Protein AF-A0A2V6G844-F1 (afdb_monomer)

Sequence (137 aa):
MNFAHRGILVASAVVAFRTSILGYGPLGHDIVGAIADERLANTPTAAKVNALLDGLKLEKAALIADEIKGWDKKGVDDPRSFHYSGHRNIDTQLRDFWRANQPTHDPNAPAPSHHWFHYTDVPVMTVQRYRDGYSGR

Secondary structure (DSSP, 8-state):
---HHHHHHHHHHHTT---------HHHHHHHHHHHHHHHTTSHHHHHHHHHTTT--HHHHTTHHHHHHGGGGT-TT-TTS---TT-HHHHHHHHHHHHHT-----TT-SS--GGGS------SSS---PPPPP---

Foldseek 3Di:
DPPPPVVVVVVVVVPPPPPPPPDDDLQRQLVVQVVVCVVCPPHPVNVVVCVVQVNDGRSVVSCLLVLLVQCLVPHLPPPPRDAPPVRNVVRVVSNVVCVQAPADPDPPDPGHHPVVDDPDDPDPDDPDPDDPDDPDD

pLDDT: mean 78.1, std 21.4, range [35.91, 97.88]

Solvent-accessible surface area (backbone atoms only — not comparable to full-atom values): 8701 Å² total; per-residue (Å²): 137,80,71,71,71,66,56,55,63,59,59,59,62,70,73,68,72,72,73,76,82,72,72,70,54,72,70,48,33,28,51,55,17,44,51,49,48,61,75,31,58,98,37,76,62,39,56,52,50,30,64,76,46,70,67,53,48,42,25,62,58,54,44,48,69,62,54,60,57,60,22,76,83,70,39,72,84,37,92,84,42,85,75,45,79,94,34,58,69,59,38,52,53,52,47,52,48,44,72,64,22,50,84,61,90,59,92,79,51,95,56,60,33,58,71,79,51,73,85,76,81,75,72,93,70,71,93,71,79,73,71,87,78,76,84,76,133

Structure (mmCIF, N/CA/C/O backbone):
data_AF-A0A2V6G844-F1
#
_entry.id   AF-A0A2V6G844-F1
#
loop_
_atom_site.group_PDB
_atom_site.id
_atom_site.type_symbol
_atom_site.label_atom_id
_atom_site.label_alt_id
_atom_site.label_comp_id
_atom_site.label_asym_id
_atom_site.label_entity_id
_atom_site.label_seq_id
_atom_site.pdbx_PDB_ins_code
_atom_site.Cartn_x
_atom_site.Cartn_y
_atom_site.Cartn_z
_atom_site.occupancy
_atom_site.B_iso_or_equiv
_atom_site.auth_seq_id
_atom_site.auth_comp_id
_atom_site.auth_asym_id
_atom_site.auth_atom_id
_atom_site.pdbx_PDB_model_num
ATOM 1 N N . MET A 1 1 ? -0.926 62.808 -3.072 1.00 44.16 1 MET A N 1
ATOM 2 C CA . MET A 1 1 ? -1.206 61.390 -3.390 1.00 44.16 1 MET A CA 1
ATOM 3 C C . MET A 1 1 ? 0.122 60.664 -3.465 1.00 44.16 1 MET A C 1
ATOM 5 O O . MET A 1 1 ? 0.943 61.077 -4.262 1.00 44.16 1 MET A O 1
ATOM 9 N N . ASN A 1 2 ? 0.362 59.650 -2.633 1.00 46.72 2 ASN A N 1
ATOM 10 C CA . ASN A 1 2 ? 1.383 58.635 -2.920 1.00 46.72 2 ASN A CA 1
ATOM 11 C C . ASN A 1 2 ? 1.040 57.342 -2.169 1.00 46.72 2 ASN A C 1
ATOM 13 O O . ASN A 1 2 ? 1.737 56.879 -1.274 1.00 46.72 2 ASN A O 1
ATOM 17 N N . PHE A 1 3 ? -0.115 56.784 -2.538 1.00 43.16 3 PHE A N 1
ATOM 18 C CA . PHE A 1 3 ? -0.620 55.497 -2.056 1.00 43.16 3 PHE A CA 1
ATOM 19 C C . PHE A 1 3 ? 0.021 54.297 -2.785 1.00 43.16 3 PHE A C 1
ATOM 21 O O . PHE A 1 3 ? -0.207 53.154 -2.404 1.00 43.16 3 PHE A O 1
ATOM 28 N N . ALA A 1 4 ? 0.860 54.543 -3.799 1.00 47.09 4 ALA A N 1
ATOM 29 C CA . ALA A 1 4 ? 1.405 53.509 -4.680 1.00 47.09 4 ALA A CA 1
ATOM 30 C C . ALA A 1 4 ? 2.505 52.641 -4.038 1.00 47.09 4 ALA A C 1
ATOM 32 O O . ALA A 1 4 ? 2.641 51.474 -4.385 1.00 47.09 4 ALA A O 1
ATOM 33 N N . HIS A 1 5 ? 3.270 53.159 -3.070 1.00 46.47 5 HIS A N 1
ATOM 34 C CA . HIS A 1 5 ? 4.431 52.432 -2.528 1.00 46.47 5 HIS A CA 1
ATOM 35 C C . HIS A 1 5 ? 4.120 51.555 -1.308 1.00 46.47 5 HIS A C 1
ATOM 37 O O . HIS A 1 5 ? 4.865 50.624 -1.017 1.00 46.47 5 HIS A O 1
ATOM 43 N N . ARG A 1 6 ? 3.002 51.801 -0.612 1.00 45.34 6 ARG A N 1
ATOM 44 C CA . ARG A 1 6 ? 2.577 50.982 0.540 1.00 45.34 6 ARG A CA 1
ATOM 45 C C . ARG A 1 6 ? 1.788 49.733 0.133 1.00 45.34 6 ARG A C 1
ATOM 47 O O . ARG A 1 6 ? 1.855 48.736 0.840 1.00 45.34 6 ARG A O 1
ATOM 54 N N . GLY A 1 7 ? 1.101 49.760 -1.013 1.00 41.25 7 GLY A N 1
ATOM 55 C CA . GLY A 1 7 ? 0.365 48.600 -1.538 1.00 41.25 7 GLY A CA 1
ATOM 56 C C . GLY A 1 7 ? 1.264 47.509 -2.130 1.00 41.25 7 GLY A C 1
ATOM 57 O O . GLY A 1 7 ? 0.932 46.331 -2.052 1.00 41.25 7 GLY A O 1
ATOM 58 N N . ILE A 1 8 ? 2.434 47.883 -2.662 1.00 49.09 8 ILE A N 1
ATOM 59 C CA . ILE A 1 8 ? 3.357 46.940 -3.315 1.00 49.09 8 ILE A CA 1
ATOM 60 C C . ILE A 1 8 ? 4.099 46.068 -2.287 1.00 49.09 8 ILE A C 1
ATOM 62 O O . ILE A 1 8 ? 4.307 44.884 -2.529 1.00 49.09 8 ILE A O 1
ATOM 66 N N . LEU A 1 9 ? 4.436 46.601 -1.106 1.00 44.50 9 LEU A N 1
ATOM 67 C CA . LEU A 1 9 ? 5.127 45.824 -0.065 1.00 44.50 9 LEU A CA 1
ATOM 68 C C . LEU A 1 9 ? 4.233 44.766 0.601 1.00 44.50 9 LEU A C 1
ATOM 70 O O . LEU A 1 9 ? 4.731 43.717 0.999 1.00 44.50 9 LEU A O 1
ATOM 74 N N . VAL A 1 10 ? 2.920 45.002 0.681 1.00 48.91 10 VAL A N 1
ATOM 75 C CA . VAL A 1 10 ? 1.974 44.023 1.244 1.00 48.91 10 VAL A CA 1
ATOM 76 C C . VAL A 1 10 ? 1.677 42.903 0.239 1.00 48.91 10 VAL A C 1
ATOM 78 O O . VAL A 1 10 ? 1.571 41.744 0.633 1.00 48.91 10 VAL A O 1
ATOM 81 N N . ALA A 1 11 ? 1.628 43.211 -1.062 1.00 47.38 11 ALA A N 1
ATOM 82 C CA . ALA A 1 11 ? 1.396 42.213 -2.109 1.00 47.38 11 ALA A CA 1
ATOM 83 C C . ALA A 1 11 ? 2.551 41.196 -2.247 1.00 47.38 11 ALA A C 1
ATOM 85 O O . ALA A 1 11 ? 2.307 40.021 -2.514 1.00 47.38 11 ALA A O 1
ATOM 86 N N . SER A 1 12 ? 3.798 41.611 -2.001 1.00 47.56 12 SER A N 1
ATOM 87 C CA . SER A 1 12 ? 4.973 40.729 -2.097 1.00 47.56 12 SER A CA 1
ATOM 88 C C . SER A 1 12 ? 5.125 39.757 -0.920 1.00 47.56 12 SER A C 1
ATOM 90 O O . SER A 1 12 ? 5.732 38.700 -1.078 1.00 47.56 12 SER A O 1
ATOM 92 N N . ALA A 1 13 ? 4.560 40.069 0.252 1.00 47.91 13 ALA A N 1
ATOM 93 C CA . ALA A 1 13 ? 4.655 39.208 1.435 1.00 47.91 13 ALA A CA 1
ATOM 94 C C . ALA A 1 13 ? 3.730 37.975 1.364 1.00 47.91 13 ALA A C 1
ATOM 96 O O . ALA A 1 13 ? 4.008 36.958 1.995 1.00 47.91 13 ALA A O 1
ATOM 97 N N . VAL A 1 14 ? 2.660 38.033 0.562 1.00 49.75 14 VAL A N 1
ATOM 98 C CA . VAL A 1 14 ? 1.688 36.931 0.421 1.00 49.75 14 VAL A CA 1
ATOM 99 C C . VAL A 1 14 ? 2.182 35.838 -0.543 1.00 49.75 14 VAL A C 1
ATOM 101 O O . VAL A 1 14 ? 1.779 34.686 -0.428 1.00 49.75 14 VAL A O 1
ATOM 104 N N . VAL A 1 15 ? 3.117 36.148 -1.447 1.00 51.66 15 VAL A N 1
ATOM 105 C CA . VAL A 1 15 ? 3.624 35.195 -2.460 1.00 51.66 15 VAL A CA 1
ATOM 106 C C . VAL A 1 15 ? 4.776 34.313 -1.936 1.00 51.66 15 VAL A C 1
ATOM 108 O O . VAL A 1 15 ? 5.148 33.331 -2.575 1.00 51.66 15 VAL A O 1
ATOM 111 N N . ALA A 1 16 ? 5.330 34.605 -0.754 1.00 49.34 16 ALA A N 1
ATOM 112 C CA . ALA A 1 16 ? 6.529 33.928 -0.244 1.00 49.34 16 ALA A CA 1
ATOM 113 C C . ALA A 1 16 ? 6.268 32.719 0.678 1.00 49.34 16 ALA A C 1
ATOM 115 O O . ALA A 1 16 ? 7.217 32.021 1.030 1.00 49.34 16 ALA A O 1
ATOM 116 N N . PHE A 1 17 ? 5.016 32.404 1.029 1.00 45.78 17 PHE A N 1
ATOM 117 C CA . PHE A 1 17 ? 4.695 31.127 1.678 1.00 45.78 17 PHE A CA 1
ATOM 118 C C . PHE A 1 17 ? 4.522 30.035 0.617 1.00 45.78 17 PHE A C 1
ATOM 120 O O . PHE A 1 17 ? 3.429 29.547 0.342 1.00 45.78 17 PHE A O 1
ATOM 127 N N . ARG A 1 18 ? 5.646 29.622 0.021 1.00 47.88 18 ARG A N 1
ATOM 128 C CA . ARG A 1 18 ? 5.777 28.262 -0.509 1.00 47.88 18 ARG A CA 1
ATOM 129 C C . ARG A 1 18 ? 5.727 27.346 0.712 1.00 47.88 18 ARG A C 1
ATOM 131 O O . ARG A 1 18 ? 6.763 27.060 1.305 1.00 47.88 18 ARG A O 1
ATOM 138 N N . THR A 1 19 ? 4.536 26.953 1.156 1.00 45.44 19 THR A N 1
ATOM 139 C CA . THR A 1 19 ? 4.430 25.834 2.087 1.00 45.44 19 THR A CA 1
ATOM 140 C C . THR A 1 19 ? 5.052 24.648 1.368 1.00 45.44 19 THR A C 1
ATOM 142 O O . THR A 1 19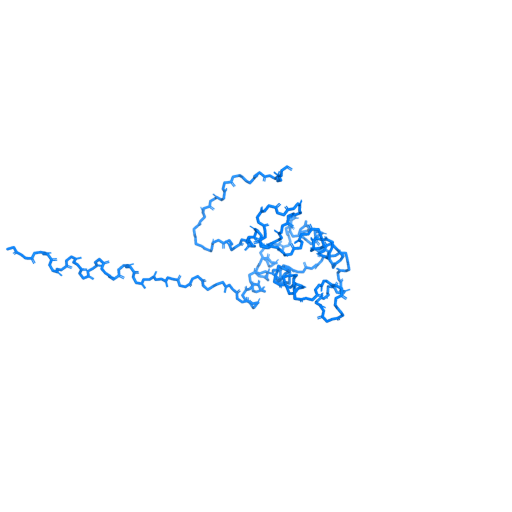 ? 4.507 24.133 0.394 1.00 45.44 19 THR A O 1
ATOM 145 N N . SER A 1 20 ? 6.261 24.270 1.775 1.00 44.72 20 SER A N 1
ATOM 146 C CA . SER A 1 20 ? 6.809 22.975 1.419 1.00 44.72 20 SER A CA 1
ATOM 147 C C . SER A 1 20 ? 5.788 21.964 1.917 1.00 44.72 20 SER A C 1
ATOM 149 O O . SER A 1 20 ? 5.647 21.775 3.125 1.00 44.72 20 SER A O 1
ATOM 151 N N . ILE A 1 21 ? 5.016 21.383 0.998 1.00 50.34 21 ILE A N 1
ATOM 152 C CA . ILE A 1 21 ? 4.223 20.191 1.270 1.00 50.34 21 ILE A CA 1
ATOM 153 C C . ILE A 1 21 ? 5.272 19.102 1.463 1.00 50.34 21 ILE A C 1
ATOM 155 O O . ILE A 1 21 ? 5.704 18.449 0.518 1.00 50.34 21 ILE A O 1
ATOM 159 N N . LEU A 1 22 ? 5.818 19.036 2.674 1.00 56.44 22 LEU A N 1
ATOM 160 C CA . LEU A 1 22 ? 6.706 17.964 3.066 1.00 56.44 22 LEU A CA 1
ATOM 161 C C . LEU A 1 22 ? 5.802 16.741 3.161 1.00 56.44 22 LEU A C 1
ATOM 163 O O . LEU A 1 22 ? 5.033 16.620 4.113 1.00 56.44 22 LEU A O 1
ATOM 167 N N . GLY A 1 23 ? 5.852 15.891 2.133 1.00 63.06 23 GLY A N 1
ATOM 168 C CA . GLY A 1 23 ? 5.300 14.547 2.224 1.00 63.06 23 GLY A CA 1
ATOM 169 C C . GLY A 1 23 ? 5.850 13.877 3.480 1.00 63.06 23 GLY A C 1
ATOM 170 O O . GLY A 1 23 ? 6.988 14.136 3.897 1.00 63.06 23 GLY A O 1
ATOM 171 N N . TYR A 1 24 ? 5.020 13.074 4.133 1.00 73.50 24 TYR A N 1
ATOM 172 C CA . TYR A 1 24 ? 5.458 12.363 5.320 1.00 73.50 24 TYR A CA 1
ATOM 173 C C . TYR A 1 24 ? 6.597 11.402 4.951 1.00 73.50 24 TYR A C 1
ATOM 175 O O . TYR A 1 24 ? 6.574 10.743 3.920 1.00 73.50 24 TYR A O 1
ATOM 183 N N . GLY A 1 25 ? 7.630 11.334 5.793 1.00 83.19 25 GLY A N 1
ATOM 184 C CA . GLY A 1 25 ? 8.572 10.215 5.743 1.00 83.19 25 GLY A CA 1
ATOM 185 C C . GLY A 1 25 ? 7.943 8.954 6.347 1.00 83.19 25 GLY A C 1
ATOM 186 O O . GLY A 1 25 ? 6.826 9.027 6.871 1.00 83.19 25 GLY A O 1
ATOM 187 N N . PRO A 1 26 ? 8.673 7.824 6.391 1.00 89.12 26 PRO A N 1
ATOM 188 C CA . PRO A 1 26 ? 8.137 6.566 6.907 1.00 89.12 26 PRO A CA 1
ATOM 189 C C . PRO A 1 26 ? 7.493 6.683 8.296 1.0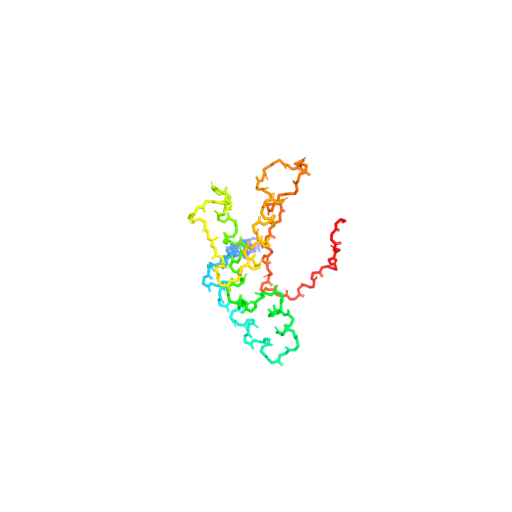0 89.12 26 PRO A C 1
ATOM 191 O O . PRO A 1 26 ? 6.377 6.227 8.508 1.00 89.12 26 PRO A O 1
ATOM 194 N N . LEU A 1 27 ? 8.135 7.417 9.213 1.00 91.69 27 LEU A N 1
ATOM 195 C CA . LEU A 1 27 ? 7.594 7.665 10.552 1.00 91.69 27 LEU A CA 1
ATOM 196 C C . LEU A 1 27 ? 6.251 8.412 10.526 1.00 91.69 27 LEU A C 1
ATOM 198 O O . LEU A 1 27 ? 5.373 8.140 11.335 1.00 91.69 27 LEU A O 1
ATOM 202 N N . GLY A 1 28 ? 6.089 9.379 9.623 1.00 89.25 28 GLY A N 1
ATOM 203 C CA . GLY A 1 28 ? 4.838 10.124 9.520 1.00 89.25 28 GLY A CA 1
ATOM 204 C C . GLY A 1 28 ? 3.698 9.252 8.995 1.00 89.25 28 GLY A C 1
ATOM 205 O O . GLY A 1 28 ? 2.595 9.315 9.534 1.00 89.25 28 GLY A O 1
ATOM 206 N N . HIS A 1 29 ? 3.983 8.396 8.010 1.00 90.88 29 HIS A N 1
ATOM 207 C CA . HIS A 1 29 ? 3.030 7.405 7.508 1.00 90.88 29 HIS A CA 1
ATOM 208 C C . HIS A 1 29 ? 2.633 6.395 8.590 1.00 90.88 29 HIS A C 1
ATOM 210 O O . HIS A 1 29 ? 1.435 6.205 8.813 1.00 90.88 29 HIS A O 1
ATOM 216 N N . ASP A 1 30 ? 3.610 5.842 9.318 1.00 92.31 30 ASP A N 1
ATOM 217 C CA . ASP A 1 30 ? 3.372 4.954 10.464 1.00 92.31 30 ASP A CA 1
ATOM 218 C C . ASP A 1 30 ? 2.441 5.630 11.493 1.00 92.31 30 ASP A C 1
ATOM 220 O O . ASP A 1 30 ? 1.429 5.053 11.889 1.00 92.31 30 ASP A O 1
ATOM 224 N N . ILE A 1 31 ? 2.725 6.881 11.888 1.00 93.31 31 ILE A N 1
ATOM 225 C CA . ILE A 1 31 ? 1.914 7.621 12.874 1.00 93.31 31 ILE A CA 1
ATOM 226 C C . ILE A 1 31 ? 0.473 7.810 12.390 1.00 93.31 31 ILE A C 1
ATOM 228 O O . ILE A 1 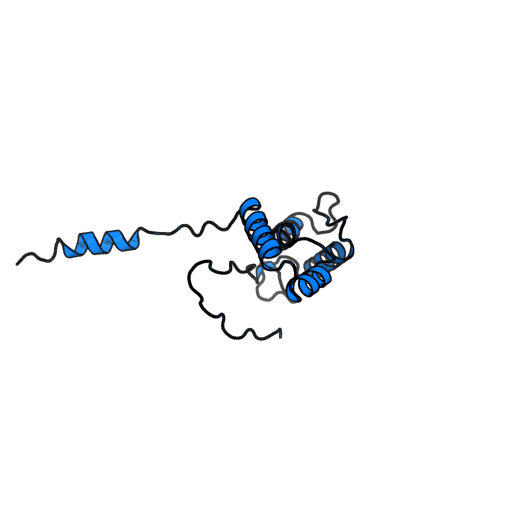31 ? -0.464 7.576 13.154 1.00 93.31 31 ILE A O 1
ATOM 232 N N . VAL A 1 32 ? 0.270 8.235 11.139 1.00 93.19 32 VAL A N 1
ATOM 233 C CA . VAL A 1 32 ? -1.082 8.422 10.585 1.00 93.19 32 VAL A CA 1
ATOM 234 C C . VAL A 1 32 ? -1.837 7.091 10.544 1.00 93.19 32 VAL A C 1
ATOM 236 O O . VAL A 1 32 ? -3.006 7.044 10.938 1.00 93.19 32 VAL A O 1
ATOM 239 N N . GLY A 1 33 ? -1.171 6.011 10.130 1.00 94.81 33 GLY A N 1
ATOM 240 C CA . GLY A 1 33 ? -1.736 4.664 10.129 1.00 94.81 33 GLY A CA 1
ATOM 241 C C . GLY A 1 33 ? -2.111 4.180 11.532 1.00 94.81 33 GLY A C 1
ATOM 242 O O . GLY A 1 33 ? -3.228 3.710 11.739 1.00 94.81 33 GLY A O 1
ATOM 243 N N . ALA A 1 34 ? -1.239 4.382 12.519 1.00 96.19 34 ALA A N 1
ATOM 244 C CA . ALA A 1 34 ? -1.496 4.022 13.913 1.00 96.19 34 ALA A CA 1
ATOM 245 C C . ALA A 1 34 ? -2.665 4.820 14.518 1.00 96.19 34 ALA A C 1
ATOM 247 O O . ALA A 1 34 ? -3.521 4.252 15.201 1.00 96.19 34 ALA A O 1
ATOM 248 N N . ILE A 1 35 ? -2.761 6.122 14.222 1.00 96.25 35 ILE A N 1
ATOM 249 C CA . ILE A 1 35 ? -3.925 6.931 14.613 1.00 96.25 35 ILE A CA 1
ATOM 250 C C . ILE A 1 35 ? -5.194 6.360 13.970 1.00 96.25 35 ILE A C 1
ATOM 252 O O . ILE A 1 35 ? -6.222 6.257 14.636 1.00 96.25 35 ILE A O 1
ATOM 256 N N . ALA A 1 36 ? -5.151 5.966 12.695 1.00 96.69 36 ALA A N 1
ATOM 257 C CA . ALA A 1 36 ? -6.302 5.362 12.028 1.00 96.69 36 ALA A CA 1
ATOM 258 C C . ALA A 1 36 ? -6.707 4.017 12.662 1.00 96.69 36 ALA A C 1
ATOM 260 O O . ALA A 1 36 ? -7.901 3.793 12.873 1.00 96.69 36 ALA A O 1
ATOM 261 N N . ASP A 1 37 ? -5.743 3.166 13.030 1.00 97.69 37 ASP A N 1
ATOM 262 C CA . ASP A 1 37 ? -5.998 1.927 13.777 1.00 97.69 37 ASP A CA 1
ATOM 263 C C . ASP A 1 37 ? -6.743 2.210 15.097 1.00 97.69 37 ASP A C 1
ATOM 265 O O . ASP A 1 37 ? -7.738 1.546 15.398 1.00 97.69 37 ASP A O 1
ATOM 269 N N . GLU A 1 38 ? -6.316 3.224 15.860 1.00 97.75 38 GLU A N 1
ATOM 270 C CA . GLU A 1 38 ? -6.972 3.622 17.115 1.00 97.75 38 GLU A CA 1
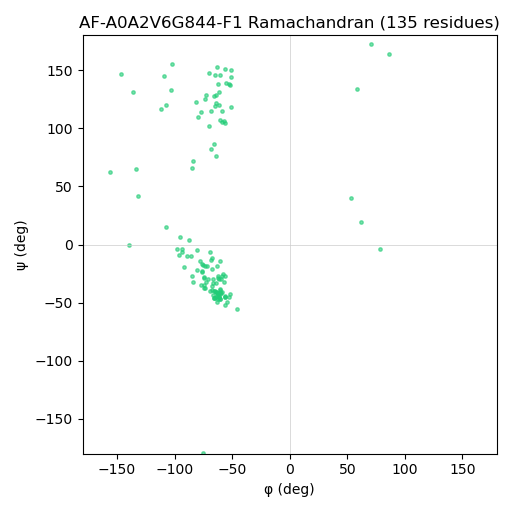ATOM 271 C C . GLU A 1 38 ? -8.393 4.153 16.873 1.00 97.75 38 GLU A C 1
ATOM 273 O O . GLU A 1 38 ? -9.342 3.751 17.548 1.00 97.75 38 GLU A O 1
ATOM 278 N N . ARG A 1 39 ? -8.568 5.031 15.877 1.00 97.62 39 ARG A N 1
ATOM 279 C CA . ARG A 1 39 ? -9.867 5.657 15.572 1.00 97.62 39 ARG A CA 1
ATOM 280 C C . ARG A 1 39 ? -10.904 4.664 15.060 1.00 97.62 39 ARG A C 1
ATOM 282 O O . ARG A 1 39 ? -12.097 4.886 15.258 1.00 97.62 39 ARG A O 1
ATOM 289 N N . LEU A 1 40 ? -10.469 3.600 14.390 1.00 97.31 40 LEU A N 1
ATOM 290 C CA . LEU A 1 40 ? -11.350 2.559 13.865 1.00 97.31 40 LEU A CA 1
ATOM 291 C C . LEU A 1 40 ? -11.611 1.431 14.869 1.00 97.31 40 LEU A C 1
ATOM 293 O O . LEU A 1 40 ? -12.477 0.592 14.602 1.00 97.31 40 LEU A O 1
ATOM 297 N N . ALA A 1 41 ? -10.901 1.382 15.998 1.00 96.88 41 ALA A N 1
ATOM 298 C CA . ALA A 1 41 ? -11.022 0.302 16.969 1.00 96.88 41 ALA A CA 1
ATOM 299 C C . ALA A 1 41 ? -12.486 0.052 17.379 1.00 96.88 41 ALA A C 1
ATOM 301 O O . ALA A 1 41 ? -13.264 0.977 17.605 1.00 96.88 41 ALA A O 1
ATOM 302 N N . ASN A 1 42 ? -12.863 -1.227 17.475 1.00 96.31 42 ASN A N 1
ATOM 303 C CA . ASN A 1 42 ? -14.215 -1.683 17.830 1.00 96.31 42 ASN A CA 1
ATOM 304 C C . ASN A 1 42 ? -15.332 -1.255 16.858 1.00 96.31 42 ASN A C 1
ATOM 306 O O . ASN A 1 42 ? -16.511 -1.304 17.209 1.00 96.31 42 ASN A O 1
ATOM 310 N N . THR A 1 43 ? -14.991 -0.872 15.624 1.00 97.88 43 THR A N 1
ATOM 311 C 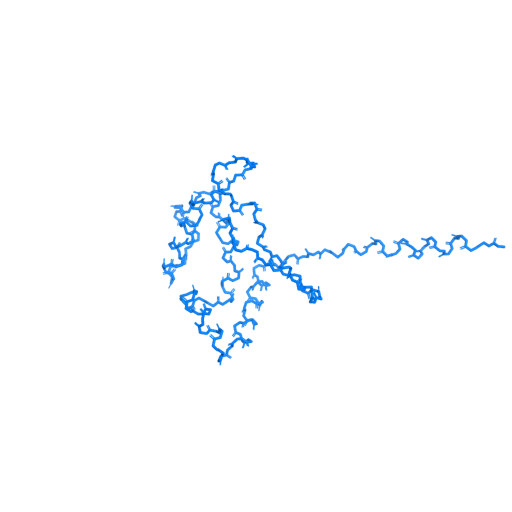CA . THR A 1 43 ? -15.978 -0.586 14.573 1.00 97.88 43 THR A CA 1
ATOM 312 C C . THR A 1 43 ? -16.092 -1.738 13.564 1.00 97.88 43 THR A C 1
ATOM 314 O O . THR A 1 43 ? -15.119 -2.461 13.327 1.00 97.88 43 THR A O 1
ATOM 317 N N . PRO A 1 44 ? -17.236 -1.883 12.866 1.00 97.88 44 PRO A N 1
ATOM 318 C CA . PRO A 1 44 ? -17.345 -2.792 11.721 1.00 97.88 44 PRO A CA 1
ATOM 319 C C . PRO A 1 44 ? -16.353 -2.472 10.592 1.00 97.88 44 PRO A C 1
ATOM 321 O O . PRO A 1 44 ? -15.968 -3.359 9.833 1.00 97.88 44 PRO A O 1
ATOM 324 N N . THR A 1 45 ? -15.927 -1.210 10.472 1.00 96.44 45 THR A N 1
ATOM 325 C CA . THR A 1 45 ? -14.927 -0.782 9.487 1.00 96.44 45 THR A CA 1
ATOM 326 C C . THR A 1 45 ? -13.560 -1.386 9.790 1.00 96.44 45 THR A C 1
ATOM 328 O O . THR A 1 45 ? -12.937 -1.914 8.873 1.00 96.44 45 THR A O 1
ATOM 331 N N . ALA A 1 46 ? -13.125 -1.404 11.056 1.00 96.38 46 ALA A N 1
ATOM 332 C CA . ALA A 1 46 ? -11.875 -2.068 11.438 1.00 96.38 46 ALA A CA 1
ATOM 333 C C . ALA A 1 46 ? -11.879 -3.556 11.078 1.00 96.38 46 ALA A C 1
ATOM 335 O O . ALA A 1 46 ? -10.883 -4.048 10.562 1.00 96.38 46 ALA A O 1
ATOM 336 N N . ALA A 1 47 ? -12.996 -4.264 11.278 1.00 96.38 47 ALA A N 1
ATOM 337 C CA 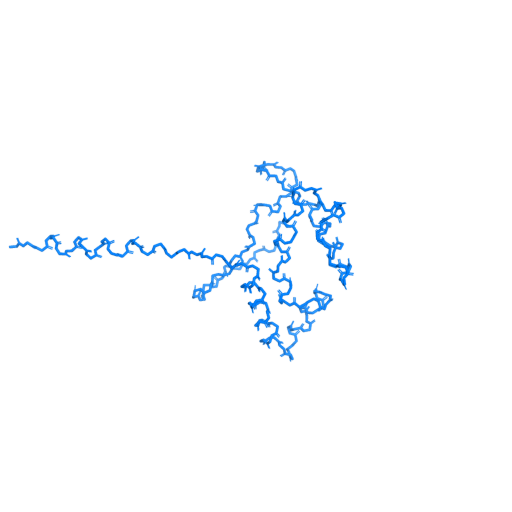. ALA A 1 47 ? -13.094 -5.676 10.904 1.00 96.38 47 ALA A CA 1
ATOM 338 C C . ALA A 1 47 ? -12.917 -5.889 9.389 1.00 96.38 47 ALA A C 1
ATOM 340 O O . ALA A 1 47 ? -12.199 -6.795 8.969 1.00 96.38 47 ALA A O 1
ATOM 341 N N . LYS A 1 48 ? -13.518 -5.023 8.562 1.00 97.56 48 LYS A N 1
ATOM 342 C CA . LYS A 1 48 ? -13.361 -5.073 7.098 1.00 97.56 48 LYS A CA 1
ATOM 343 C C . LYS A 1 48 ? -11.931 -4.761 6.663 1.00 97.56 48 LYS A C 1
ATOM 345 O O . LYS A 1 48 ? -11.384 -5.478 5.835 1.00 97.56 48 LYS A O 1
ATOM 350 N N . VAL A 1 49 ? -11.331 -3.714 7.228 1.00 96.38 49 VAL A N 1
ATOM 351 C CA . VAL A 1 49 ? -9.939 -3.333 6.945 1.00 96.38 49 VAL A CA 1
ATOM 352 C C . VAL A 1 49 ? -8.988 -4.459 7.345 1.00 96.38 49 VAL A C 1
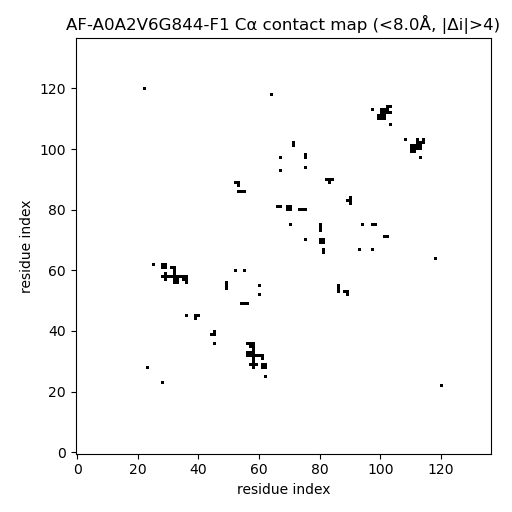ATOM 354 O O . VAL A 1 49 ? -8.138 -4.845 6.553 1.00 96.38 49 VAL A O 1
ATOM 357 N N . ASN A 1 50 ? -9.178 -5.045 8.526 1.00 95.31 50 ASN A N 1
ATOM 358 C CA . ASN A 1 50 ? -8.375 -6.165 9.005 1.00 95.31 50 ASN A CA 1
ATOM 359 C C . ASN A 1 50 ? -8.465 -7.381 8.069 1.00 95.31 50 ASN A C 1
ATOM 361 O O . ASN A 1 50 ? -7.439 -7.974 7.755 1.00 95.31 50 ASN A O 1
ATOM 365 N N . ALA A 1 51 ? -9.664 -7.700 7.570 1.00 95.19 51 ALA A N 1
ATOM 366 C CA . ALA A 1 51 ? -9.856 -8.780 6.605 1.00 95.19 51 ALA A CA 1
ATOM 367 C C . ALA A 1 51 ? -9.164 -8.505 5.257 1.00 95.19 51 ALA A C 1
ATOM 369 O O . ALA A 1 51 ? -8.581 -9.417 4.679 1.00 95.19 51 ALA A O 1
ATOM 370 N N . LEU A 1 52 ? -9.201 -7.261 4.762 1.00 94.56 52 LEU A N 1
ATOM 371 C CA . LEU A 1 52 ? -8.512 -6.870 3.523 1.00 94.56 52 LEU A CA 1
ATOM 372 C C . LEU A 1 52 ? -6.988 -6.922 3.659 1.00 94.56 52 LEU A C 1
ATOM 374 O O . LEU A 1 52 ? -6.297 -7.259 2.704 1.00 94.56 52 LEU A O 1
ATOM 378 N N . LEU A 1 53 ? -6.478 -6.576 4.839 1.00 95.25 53 LEU A N 1
ATOM 379 C CA . LEU A 1 53 ? -5.051 -6.463 5.117 1.00 95.25 53 LEU A CA 1
ATOM 380 C C . LEU A 1 53 ? -4.445 -7.730 5.734 1.00 95.25 53 LEU A C 1
ATOM 382 O O . LEU A 1 53 ? -3.286 -7.706 6.135 1.00 95.25 53 LEU A O 1
ATOM 386 N N . ASP A 1 54 ? -5.201 -8.828 5.832 1.00 94.56 54 ASP A N 1
ATOM 387 C CA . ASP A 1 54 ? -4.741 -10.077 6.460 1.00 94.56 54 ASP A CA 1
ATOM 388 C C . ASP A 1 54 ? -4.187 -9.846 7.882 1.00 94.56 54 ASP A C 1
ATOM 390 O O . ASP A 1 54 ? -3.143 -10.362 8.279 1.00 94.56 54 ASP A O 1
ATOM 394 N N . GLY A 1 55 ? -4.846 -8.971 8.643 1.00 93.88 55 GLY A N 1
ATOM 395 C CA . GLY A 1 55 ? -4.416 -8.584 9.985 1.00 93.88 55 GLY A CA 1
ATOM 396 C C . GLY A 1 55 ? -3.262 -7.575 10.057 1.00 93.88 55 GLY A C 1
ATOM 397 O O . GLY A 1 55 ? -2.941 -7.140 11.168 1.00 93.88 55 GLY A O 1
ATOM 398 N N . LEU A 1 56 ? -2.668 -7.165 8.930 1.00 96.12 56 LEU A N 1
ATOM 399 C CA . LEU A 1 56 ? -1.653 -6.109 8.893 1.00 96.12 56 LEU A CA 1
ATOM 400 C C . LEU A 1 56 ? -2.257 -4.786 9.391 1.00 96.12 56 LEU A C 1
ATOM 402 O O . LEU A 1 56 ? -3.344 -4.373 8.985 1.00 96.12 56 LEU A O 1
ATOM 406 N N . LYS A 1 57 ? -1.543 -4.131 10.307 1.00 96.56 57 LYS A N 1
ATOM 407 C CA . LYS A 1 57 ? -1.947 -2.852 10.901 1.00 96.56 57 LYS A CA 1
ATOM 408 C C . LYS A 1 57 ? -1.867 -1.720 9.888 1.00 96.56 57 LYS A C 1
ATOM 410 O O . LYS A 1 57 ? -0.973 -1.729 9.040 1.00 96.56 57 LYS A O 1
ATOM 415 N N . LEU A 1 58 ? -2.749 -0.727 10.012 1.00 97.12 58 LEU A N 1
ATOM 416 C CA . LEU A 1 58 ? -2.707 0.461 9.161 1.00 97.12 58 LEU A CA 1
ATOM 417 C C . LEU A 1 58 ? -1.398 1.233 9.329 1.00 97.12 58 LEU A C 1
ATOM 419 O O . LEU A 1 58 ? -0.933 1.799 8.344 1.00 97.12 58 LEU A O 1
ATOM 423 N N . GLU A 1 59 ? -0.778 1.186 10.515 1.00 96.06 59 GLU A N 1
ATOM 424 C CA . GLU A 1 59 ? 0.600 1.660 10.739 1.00 96.06 59 GLU A CA 1
ATOM 425 C C . GLU A 1 59 ? 1.550 1.160 9.634 1.00 96.06 59 GLU A C 1
ATOM 427 O O . GLU A 1 59 ? 2.154 1.959 8.930 1.00 96.06 59 GLU A O 1
ATOM 432 N N . LYS A 1 60 ? 1.610 -0.160 9.406 1.00 95.62 60 LYS A N 1
ATOM 433 C CA . LYS A 1 60 ? 2.510 -0.762 8.408 1.00 95.62 60 LYS A CA 1
ATOM 434 C C . LYS A 1 60 ? 1.953 -0.754 6.996 1.00 95.62 60 LYS A C 1
ATOM 436 O O . LYS A 1 60 ? 2.712 -0.595 6.045 1.00 95.62 60 LYS A O 1
ATOM 441 N N . ALA A 1 61 ? 0.638 -0.861 6.838 1.00 95.50 61 ALA A N 1
ATOM 442 C CA . ALA A 1 61 ? 0.018 -0.779 5.523 1.00 95.50 61 ALA A CA 1
ATOM 443 C C . ALA A 1 61 ? 0.244 0.590 4.853 1.00 95.50 61 ALA A C 1
ATOM 445 O O . ALA A 1 61 ? 0.295 0.666 3.626 1.00 95.50 61 ALA A O 1
ATOM 446 N N . ALA A 1 62 ? 0.439 1.656 5.639 1.00 93.69 62 ALA A N 1
ATOM 447 C CA . ALA A 1 62 ? 0.733 2.995 5.132 1.00 93.69 62 ALA A CA 1
ATOM 448 C C . ALA A 1 62 ? 2.070 3.097 4.368 1.00 93.69 62 ALA A C 1
ATOM 450 O O . ALA A 1 62 ? 2.241 4.037 3.596 1.00 93.69 62 ALA A O 1
ATOM 451 N N . LEU A 1 63 ? 2.988 2.138 4.544 1.00 92.81 63 LEU A N 1
ATOM 452 C CA . LEU A 1 63 ? 4.294 2.106 3.874 1.00 92.81 63 LEU A CA 1
ATOM 453 C C . LEU A 1 63 ? 4.326 1.234 2.615 1.00 92.81 63 LEU A C 1
ATOM 455 O O . LEU A 1 63 ? 5.296 1.313 1.861 1.00 92.81 63 LEU A O 1
ATOM 459 N N . ILE A 1 64 ? 3.269 0.454 2.345 1.00 93.19 64 ILE A N 1
ATOM 460 C CA . ILE A 1 64 ? 3.252 -0.528 1.248 1.00 93.19 64 ILE A CA 1
ATOM 461 C C . ILE A 1 64 ? 3.652 0.104 -0.085 1.00 93.19 64 ILE A C 1
ATOM 463 O O . ILE A 1 64 ? 4.473 -0.447 -0.810 1.00 93.19 64 ILE A O 1
ATOM 467 N N . ALA A 1 65 ? 3.107 1.279 -0.394 1.00 88.94 65 ALA A N 1
ATOM 468 C CA . ALA A 1 65 ? 3.389 1.994 -1.633 1.00 88.94 65 ALA A CA 1
ATOM 469 C C . ALA A 1 65 ? 4.891 2.271 -1.847 1.00 88.94 65 ALA A C 1
ATOM 471 O O . ALA A 1 65 ? 5.416 2.053 -2.942 1.00 88.94 65 ALA A O 1
ATOM 472 N N . ASP A 1 66 ? 5.587 2.717 -0.800 1.00 88.00 66 ASP A N 1
ATOM 473 C CA . ASP A 1 66 ? 7.021 3.005 -0.852 1.00 88.00 66 ASP A CA 1
ATOM 474 C C . ASP A 1 66 ? 7.859 1.722 -0.872 1.00 88.00 66 ASP A C 1
ATOM 476 O O . ASP A 1 66 ? 8.862 1.642 -1.589 1.00 88.00 66 ASP A O 1
ATOM 480 N N . GLU A 1 67 ? 7.436 0.699 -0.128 1.00 91.44 67 GLU A N 1
ATOM 481 C CA . GLU A 1 67 ? 8.111 -0.599 -0.070 1.00 91.44 67 GLU A CA 1
ATOM 482 C C . GLU A 1 67 ? 8.076 -1.305 -1.434 1.00 91.44 67 GLU A C 1
ATOM 484 O O . GLU A 1 67 ? 9.125 -1.748 -1.916 1.00 91.44 67 GLU A O 1
ATOM 489 N N . ILE A 1 68 ? 6.921 -1.328 -2.114 1.00 91.62 68 ILE A N 1
ATOM 490 C CA . ILE A 1 68 ? 6.800 -1.952 -3.442 1.00 91.62 68 ILE A CA 1
ATOM 491 C C . ILE A 1 68 ? 7.482 -1.140 -4.544 1.00 91.62 68 ILE A C 1
ATOM 493 O O . ILE A 1 68 ? 8.052 -1.718 -5.468 1.00 91.62 68 ILE A O 1
ATOM 497 N N . LYS A 1 69 ? 7.510 0.194 -4.426 1.00 87.88 69 LYS A N 1
ATOM 498 C CA . LYS A 1 69 ? 8.315 1.061 -5.304 1.00 87.88 69 LYS A CA 1
ATOM 499 C C . LYS A 1 69 ? 9.810 0.760 -5.169 1.00 87.88 69 LYS A C 1
ATOM 501 O O . LYS A 1 69 ? 10.579 0.911 -6.118 1.00 87.88 69 LYS A O 1
ATOM 506 N N . GLY A 1 70 ? 10.250 0.292 -3.999 1.00 90.19 70 GLY A N 1
ATOM 507 C CA . GLY A 1 70 ? 11.618 -0.176 -3.780 1.00 90.19 70 GLY A CA 1
ATOM 508 C C . GLY A 1 70 ? 12.051 -1.291 -4.742 1.00 90.19 70 GLY A C 1
ATOM 509 O O . GLY A 1 70 ? 13.241 -1.387 -5.066 1.00 90.19 70 GLY A O 1
ATOM 510 N N . TRP A 1 71 ? 11.104 -2.087 -5.247 1.00 94.56 71 TRP A N 1
ATOM 511 C CA . TRP A 1 71 ? 11.365 -3.187 -6.175 1.00 94.56 71 TRP A CA 1
ATOM 512 C C . TRP A 1 71 ? 11.759 -2.723 -7.581 1.00 94.56 71 TRP A C 1
ATOM 514 O O . TRP A 1 71 ? 12.414 -3.475 -8.296 1.00 94.56 71 TRP A O 1
ATOM 524 N N . ASP A 1 72 ? 11.486 -1.474 -7.963 1.00 92.12 72 ASP A N 1
ATOM 525 C CA . ASP A 1 72 ? 11.780 -0.946 -9.307 1.00 92.12 72 ASP A CA 1
ATOM 526 C C . ASP A 1 72 ? 13.256 -1.040 -9.704 1.00 92.12 72 ASP A C 1
ATOM 528 O O . ASP A 1 72 ? 13.595 -1.092 -10.884 1.00 92.12 72 ASP A O 1
ATOM 532 N N . LYS A 1 73 ? 14.156 -1.068 -8.717 1.00 89.81 73 LYS A N 1
ATOM 533 C CA . LYS A 1 73 ? 15.603 -1.095 -8.957 1.00 89.81 73 LYS A CA 1
ATOM 534 C C . LYS A 1 73 ? 16.102 -2.448 -9.457 1.00 89.81 73 LYS A C 1
ATOM 536 O O . LYS A 1 73 ? 17.063 -2.484 -10.220 1.00 89.81 73 LYS A O 1
ATOM 541 N N . LYS A 1 74 ? 15.542 -3.546 -8.942 1.00 92.19 74 LYS A N 1
ATOM 542 C CA . LYS A 1 74 ? 16.089 -4.904 -9.132 1.00 92.19 74 LYS A CA 1
ATOM 543 C C . LYS A 1 74 ? 15.033 -5.985 -9.376 1.00 92.19 74 LYS A C 1
ATOM 545 O O . LYS A 1 74 ? 15.383 -7.137 -9.601 1.00 92.19 74 LYS A O 1
ATOM 550 N N . GLY A 1 75 ? 13.762 -5.604 -9.378 1.00 92.69 75 GLY A N 1
ATOM 551 C CA . GLY A 1 75 ? 12.621 -6.493 -9.505 1.00 92.69 75 GLY A CA 1
ATOM 552 C C . GLY A 1 75 ? 12.161 -7.079 -8.172 1.00 92.69 75 GLY A C 1
ATOM 553 O O . GLY A 1 75 ? 12.863 -7.074 -7.157 1.00 92.69 75 GLY A O 1
ATOM 554 N N . VAL A 1 76 ? 10.947 -7.621 -8.198 1.00 94.00 76 VAL A N 1
ATOM 555 C CA . VAL A 1 76 ? 10.328 -8.255 -7.030 1.00 94.00 76 VAL A CA 1
ATOM 556 C C . VAL A 1 76 ? 11.088 -9.490 -6.559 1.00 94.00 76 VAL A C 1
ATOM 558 O O . VAL A 1 76 ? 11.137 -9.746 -5.361 1.00 94.00 76 VAL A O 1
ATOM 561 N N . ASP A 1 77 ? 11.710 -10.238 -7.470 1.00 93.19 77 ASP A N 1
ATOM 562 C CA . ASP A 1 77 ? 12.342 -11.531 -7.178 1.00 93.19 77 ASP A CA 1
ATOM 563 C C . ASP A 1 77 ? 13.809 -11.415 -6.701 1.00 93.19 77 ASP A C 1
ATOM 565 O O . ASP A 1 77 ? 14.457 -12.435 -6.467 1.00 93.19 77 ASP A O 1
ATOM 569 N N . ASP A 1 78 ? 14.348 -10.197 -6.519 1.00 93.94 78 ASP A N 1
ATOM 570 C CA . ASP A 1 78 ? 15.655 -10.013 -5.870 1.00 93.94 78 ASP A CA 1
ATOM 571 C C . ASP A 1 78 ? 15.579 -10.491 -4.402 1.00 93.94 78 ASP A C 1
ATOM 573 O O . ASP A 1 78 ? 14.712 -10.029 -3.660 1.00 93.94 78 ASP A O 1
ATOM 577 N N . PRO A 1 79 ? 16.492 -11.363 -3.928 1.00 90.62 79 PRO A N 1
ATOM 578 C CA . PRO A 1 79 ? 16.490 -11.853 -2.543 1.00 90.62 79 PRO A CA 1
ATOM 579 C C . PRO A 1 79 ? 16.640 -10.775 -1.455 1.00 90.62 79 PRO A C 1
ATOM 581 O O . PRO A 1 79 ? 16.463 -11.065 -0.273 1.00 90.62 79 PRO A O 1
ATOM 584 N N . ARG A 1 80 ? 17.050 -9.556 -1.823 1.00 91.00 80 ARG A N 1
ATOM 585 C CA . ARG A 1 80 ? 17.178 -8.384 -0.943 1.00 91.00 80 ARG A CA 1
ATOM 586 C C . ARG A 1 80 ? 15.969 -7.452 -1.020 1.00 91.00 80 ARG A C 1
ATOM 588 O O . ARG A 1 80 ? 15.961 -6.443 -0.314 1.00 91.00 80 ARG A O 1
ATOM 595 N N . SER A 1 81 ? 15.003 -7.730 -1.893 1.00 91.94 81 SER A N 1
ATOM 596 C CA . SER A 1 81 ? 13.747 -6.986 -1.937 1.00 91.94 81 SER A CA 1
ATOM 597 C C . SER A 1 81 ? 12.977 -7.176 -0.632 1.00 91.94 81 SER A C 1
ATOM 599 O O . SER A 1 81 ? 13.143 -8.168 0.070 1.00 91.94 81 SER A O 1
ATOM 601 N N . PHE A 1 82 ? 12.154 -6.197 -0.264 1.00 91.75 82 PHE A N 1
ATOM 602 C CA . PHE A 1 82 ? 11.322 -6.307 0.932 1.00 91.75 82 PHE A CA 1
ATOM 603 C C . PHE A 1 82 ? 10.278 -7.430 0.781 1.00 91.75 82 PHE A C 1
ATOM 605 O O . PHE A 1 82 ? 9.777 -7.658 -0.324 1.00 91.75 82 PHE A O 1
ATOM 612 N N . HIS A 1 83 ? 9.954 -8.112 1.886 1.00 93.12 83 HIS A N 1
ATOM 613 C CA . HIS A 1 83 ? 9.000 -9.223 1.931 1.00 93.12 83 HIS A CA 1
ATOM 614 C C . HIS A 1 83 ? 8.058 -9.104 3.135 1.00 93.12 83 HIS A C 1
ATOM 616 O O . HIS A 1 83 ? 8.523 -9.025 4.276 1.00 93.12 83 HIS A O 1
ATOM 622 N N . TYR A 1 84 ? 6.749 -9.244 2.914 1.00 93.06 84 TYR A N 1
ATOM 623 C CA . TYR A 1 84 ? 5.764 -9.365 4.002 1.00 93.06 84 TYR A CA 1
ATOM 624 C C . TYR A 1 84 ? 5.660 -10.822 4.470 1.00 93.06 84 TYR A C 1
ATOM 626 O O . TYR A 1 84 ? 4.640 -11.487 4.302 1.00 93.06 84 TYR A O 1
ATOM 634 N N . SER A 1 85 ? 6.730 -11.353 5.063 1.00 88.38 85 SER A N 1
ATOM 635 C CA . SER A 1 85 ? 6.833 -12.778 5.431 1.00 88.38 85 SER A CA 1
ATOM 636 C C . SER A 1 85 ? 5.746 -13.261 6.407 1.00 88.38 85 SER A C 1
ATOM 638 O O . SER A 1 85 ? 5.342 -14.426 6.338 1.00 88.38 85 SER A O 1
ATOM 640 N N . GLY A 1 86 ? 5.246 -12.369 7.271 1.00 91.75 86 GLY A N 1
ATOM 641 C CA . GLY A 1 86 ? 4.120 -12.617 8.180 1.00 91.75 86 GLY A CA 1
ATOM 642 C C . GLY A 1 86 ? 2.735 -12.563 7.521 1.00 91.75 86 GLY A C 1
ATOM 643 O O . GLY A 1 86 ? 1.783 -13.057 8.111 1.00 91.75 86 GLY A O 1
ATOM 644 N N . HIS A 1 87 ? 2.635 -12.028 6.300 1.00 94.50 87 HIS A N 1
ATOM 645 C CA . HIS A 1 87 ? 1.391 -11.833 5.544 1.00 94.50 87 HIS A CA 1
ATOM 646 C C . HIS A 1 87 ? 1.583 -12.313 4.096 1.00 94.50 87 HIS A C 1
ATOM 648 O O . HIS A 1 87 ? 1.571 -11.537 3.141 1.00 94.50 87 HIS A O 1
ATOM 654 N N . ARG A 1 88 ? 1.809 -13.623 3.919 1.00 93.69 88 ARG A N 1
ATOM 655 C CA . ARG A 1 88 ? 2.196 -14.220 2.621 1.00 93.69 88 ARG A CA 1
ATOM 656 C C . ARG A 1 88 ? 1.205 -13.945 1.489 1.00 93.69 88 ARG A C 1
ATOM 658 O O . ARG A 1 88 ? 1.613 -13.848 0.333 1.00 93.69 88 ARG A O 1
ATOM 665 N N . ASN A 1 89 ? -0.083 -13.843 1.811 1.00 93.50 89 ASN A N 1
ATOM 666 C CA . ASN A 1 89 ? -1.114 -13.516 0.831 1.00 93.50 89 ASN A CA 1
ATOM 667 C C . ASN A 1 89 ? -0.926 -12.087 0.298 1.00 93.50 89 ASN A C 1
ATOM 669 O O . ASN A 1 89 ? -0.908 -11.884 -0.912 1.00 93.50 89 ASN A O 1
ATOM 673 N N . ILE A 1 90 ? -0.691 -11.124 1.196 1.00 95.25 90 ILE A N 1
ATOM 674 C CA . ILE A 1 90 ? -0.380 -9.735 0.837 1.00 95.25 90 ILE A CA 1
ATOM 675 C C . ILE A 1 90 ? 0.906 -9.670 0.007 1.00 95.25 90 ILE A C 1
ATOM 677 O O . ILE A 1 90 ? 0.903 -9.067 -1.061 1.00 95.25 90 ILE A O 1
ATOM 681 N N . ASP A 1 91 ? 1.976 -10.354 0.430 1.00 95.44 91 ASP A N 1
ATOM 682 C CA . ASP A 1 91 ? 3.242 -10.394 -0.320 1.00 95.44 91 ASP A CA 1
ATOM 683 C C . ASP A 1 91 ? 3.041 -10.894 -1.761 1.00 95.44 91 ASP A C 1
ATOM 685 O O . ASP A 1 91 ? 3.520 -10.279 -2.713 1.00 95.44 91 ASP A O 1
ATOM 689 N N . THR A 1 92 ? 2.273 -11.973 -1.930 1.00 95.56 92 THR A N 1
ATOM 690 C CA . THR A 1 92 ? 1.966 -12.548 -3.249 1.00 95.56 92 THR A CA 1
ATOM 691 C C . THR A 1 92 ? 1.181 -11.561 -4.112 1.00 95.56 92 THR A C 1
ATOM 693 O O . THR A 1 92 ? 1.588 -11.275 -5.237 1.00 95.56 92 THR A O 1
ATOM 696 N N . GLN A 1 93 ? 0.108 -10.976 -3.570 1.00 95.25 93 GLN A N 1
ATOM 697 C CA . GLN A 1 93 ? -0.727 -10.013 -4.295 1.00 95.25 93 GLN A CA 1
ATOM 698 C C . GLN A 1 93 ? 0.057 -8.771 -4.728 1.00 95.25 93 GLN A C 1
ATOM 700 O O . GLN A 1 93 ? -0.114 -8.298 -5.850 1.00 95.25 93 GLN A O 1
ATOM 705 N N . LEU A 1 94 ? 0.940 -8.253 -3.872 1.00 95.00 94 LEU A N 1
ATOM 706 C CA . LEU A 1 94 ? 1.761 -7.087 -4.195 1.00 95.00 94 LEU A CA 1
ATOM 707 C C . LEU A 1 94 ? 2.790 -7.397 -5.288 1.00 95.00 94 LEU A C 1
ATOM 709 O O . LEU A 1 94 ? 3.000 -6.580 -6.187 1.00 95.00 94 LEU A O 1
ATOM 713 N N . ARG A 1 95 ? 3.399 -8.587 -5.261 1.00 95.62 95 ARG A N 1
ATOM 714 C CA . ARG A 1 95 ? 4.308 -9.039 -6.326 1.00 95.62 95 ARG A CA 1
ATOM 715 C C . ARG A 1 95 ? 3.585 -9.171 -7.658 1.00 95.62 95 ARG A C 1
ATOM 717 O O . ARG A 1 95 ? 4.105 -8.724 -8.679 1.00 95.62 95 ARG A O 1
ATOM 724 N N . ASP A 1 96 ? 2.392 -9.752 -7.649 1.00 95.69 96 ASP A N 1
ATOM 725 C CA . ASP A 1 96 ? 1.571 -9.901 -8.850 1.00 95.69 96 ASP A CA 1
ATOM 726 C C . ASP A 1 96 ? 1.110 -8.542 -9.383 1.00 95.69 96 ASP A C 1
ATOM 728 O O . ASP A 1 96 ? 1.194 -8.296 -10.589 1.00 95.69 96 ASP A O 1
ATOM 732 N N . PHE A 1 97 ? 0.738 -7.618 -8.490 1.00 93.00 97 PHE A N 1
ATOM 733 C CA . PHE A 1 97 ? 0.469 -6.228 -8.844 1.00 93.00 97 PHE A CA 1
ATOM 734 C C . PHE A 1 97 ? 1.674 -5.584 -9.537 1.00 93.00 97 PHE A C 1
ATOM 736 O O . PHE A 1 97 ? 1.521 -5.052 -10.635 1.00 93.00 97 PHE A O 1
ATOM 743 N N . TRP A 1 98 ? 2.875 -5.662 -8.959 1.00 93.88 98 TRP A N 1
ATOM 744 C CA . TRP A 1 98 ? 4.066 -5.060 -9.566 1.00 93.88 98 TRP A CA 1
ATOM 745 C C . TRP A 1 98 ? 4.396 -5.689 -10.927 1.00 93.88 98 TRP A C 1
ATOM 747 O O . TRP A 1 98 ? 4.679 -4.968 -11.883 1.00 93.88 98 TRP A O 1
ATOM 757 N N . ARG A 1 99 ? 4.294 -7.021 -11.059 1.00 94.12 99 ARG A N 1
ATOM 758 C CA . ARG A 1 99 ? 4.524 -7.730 -12.335 1.00 94.12 99 ARG A CA 1
ATOM 759 C C . ARG A 1 99 ? 3.556 -7.282 -13.428 1.00 94.12 99 ARG A C 1
ATOM 761 O O . ARG A 1 99 ? 3.976 -7.136 -14.572 1.00 94.12 99 ARG A O 1
ATOM 768 N N . ALA A 1 100 ? 2.292 -7.051 -13.078 1.00 93.06 100 ALA A N 1
ATOM 769 C CA . ALA A 1 100 ? 1.279 -6.556 -14.005 1.00 93.06 100 ALA A CA 1
ATOM 770 C C . ALA A 1 100 ? 1.413 -5.052 -14.313 1.00 93.06 100 ALA A C 1
ATOM 772 O O . ALA A 1 100 ? 0.825 -4.589 -15.289 1.00 93.06 100 ALA A O 1
ATOM 773 N N . ASN A 1 101 ? 2.165 -4.301 -13.496 1.00 91.44 101 ASN A N 1
ATOM 774 C CA . ASN A 1 101 ? 2.224 -2.841 -13.550 1.00 91.44 101 ASN A CA 1
ATOM 775 C C . ASN A 1 101 ? 3.659 -2.283 -13.529 1.00 91.44 101 ASN A C 1
ATOM 777 O O . ASN A 1 101 ? 3.927 -1.321 -12.812 1.00 91.44 101 ASN A O 1
ATOM 781 N N . GLN A 1 102 ? 4.603 -2.888 -14.251 1.00 91.12 102 GLN A N 1
ATOM 782 C CA . GLN A 1 102 ? 6.026 -2.520 -14.188 1.00 91.12 102 GLN A CA 1
ATOM 783 C C . GLN A 1 102 ? 6.299 -1.031 -14.489 1.00 91.12 102 GLN A C 1
ATOM 785 O O . GLN A 1 102 ? 5.563 -0.405 -15.257 1.00 91.12 102 GLN A O 1
ATOM 790 N N . PRO A 1 103 ? 7.370 -0.451 -13.914 1.00 90.25 103 PRO A N 1
ATOM 791 C CA . PRO A 1 103 ? 7.700 0.950 -14.135 1.00 90.25 103 PRO A CA 1
ATOM 792 C C . PRO A 1 103 ? 8.097 1.191 -15.597 1.00 90.25 103 PRO A C 1
ATOM 794 O O . PRO A 1 103 ? 8.987 0.541 -16.142 1.00 90.25 103 PRO A O 1
ATOM 797 N N . THR A 1 104 ? 7.452 2.163 -16.235 1.00 88.00 104 THR A N 1
ATOM 798 C CA . THR A 1 104 ? 7.792 2.630 -17.585 1.00 88.00 104 THR A CA 1
ATOM 799 C C . THR A 1 104 ? 7.537 4.127 -17.736 1.00 88.00 104 THR A C 1
ATOM 801 O O . THR A 1 104 ? 6.608 4.681 -17.141 1.00 88.00 104 THR A O 1
ATOM 804 N N . HIS A 1 105 ? 8.373 4.771 -18.554 1.00 83.56 105 HIS A N 1
ATOM 805 C CA . HIS A 1 105 ? 8.229 6.168 -18.969 1.00 83.56 105 HIS A CA 1
ATOM 806 C C . HIS A 1 105 ? 7.469 6.327 -20.292 1.00 83.56 105 HIS A C 1
ATOM 808 O O . HIS A 1 105 ? 7.186 7.457 -20.684 1.00 83.56 105 HIS A O 1
ATOM 814 N N . ASP A 1 106 ? 7.147 5.230 -20.984 1.00 86.69 106 ASP A N 1
ATOM 815 C CA . ASP A 1 106 ? 6.359 5.277 -22.215 1.00 86.69 106 ASP A CA 1
ATOM 816 C C . ASP A 1 106 ? 4.872 5.478 -21.874 1.00 86.69 106 ASP A C 1
ATOM 818 O O . ASP A 1 106 ? 4.266 4.578 -21.288 1.00 86.69 106 ASP A O 1
ATOM 822 N N . PRO A 1 107 ? 4.255 6.621 -22.228 1.00 80.62 107 PRO A N 1
ATOM 823 C CA . PRO A 1 107 ? 2.838 6.866 -21.962 1.00 80.62 107 PRO A CA 1
ATOM 824 C C . PRO A 1 107 ? 1.902 5.979 -22.797 1.00 80.62 107 PRO A C 1
ATOM 826 O O . PRO A 1 107 ? 0.709 5.919 -22.504 1.00 80.62 107 PRO A O 1
ATOM 829 N N . ASN A 1 108 ? 2.418 5.305 -23.828 1.00 85.38 108 ASN A N 1
ATOM 830 C CA . ASN A 1 108 ? 1.660 4.418 -24.709 1.00 85.38 108 ASN A CA 1
ATOM 831 C C . ASN A 1 108 ? 1.975 2.936 -24.461 1.00 85.38 108 ASN A C 1
ATOM 833 O O . ASN A 1 108 ? 1.638 2.095 -25.300 1.00 85.38 108 ASN A O 1
ATOM 837 N N . ALA A 1 109 ? 2.617 2.608 -23.334 1.00 86.00 109 ALA A N 1
ATOM 838 C CA . ALA A 1 109 ? 2.941 1.230 -23.009 1.00 86.00 109 ALA A CA 1
ATOM 839 C C . ALA A 1 109 ? 1.672 0.351 -23.018 1.00 86.00 109 ALA A C 1
ATOM 841 O O . ALA A 1 109 ? 0.619 0.769 -22.525 1.00 86.00 109 ALA A O 1
ATOM 842 N N . PRO A 1 110 ? 1.752 -0.881 -23.554 1.00 87.12 110 PRO A N 1
ATOM 843 C CA . PRO A 1 110 ? 0.594 -1.769 -23.656 1.00 87.12 110 PRO A CA 1
ATOM 844 C C . PRO A 1 110 ? 0.087 -2.252 -22.288 1.00 87.12 110 PRO A C 1
ATOM 846 O O . PRO A 1 110 ? -1.066 -2.661 -22.177 1.00 87.12 110 PRO A O 1
ATOM 849 N N . ALA A 1 111 ? 0.937 -2.205 -21.258 1.00 86.88 111 ALA A N 1
ATOM 850 C CA . ALA A 1 111 ? 0.585 -2.493 -19.875 1.00 86.88 111 ALA A CA 1
ATOM 851 C C . ALA A 1 111 ? 0.602 -1.200 -19.041 1.00 86.88 111 ALA A C 1
ATOM 853 O O . ALA A 1 111 ? 1.443 -0.331 -19.293 1.00 86.88 111 ALA A O 1
ATOM 854 N N . PRO A 1 112 ? -0.301 -1.062 -18.053 1.00 86.75 112 PRO A N 1
ATOM 855 C CA . PRO A 1 112 ? -0.282 0.070 -17.139 1.00 86.75 112 PRO A CA 1
ATOM 856 C C . PRO A 1 112 ? 1.027 0.140 -16.348 1.00 86.75 112 PRO A C 1
ATOM 858 O O . PRO A 1 112 ? 1.599 -0.879 -15.985 1.00 86.75 112 PRO A O 1
ATOM 861 N N . SER A 1 113 ? 1.480 1.354 -16.047 1.00 89.06 113 SER A N 1
ATOM 862 C CA . SER A 1 113 ? 2.603 1.592 -15.137 1.00 89.06 113 SER A CA 1
ATOM 863 C C . SER A 1 113 ? 2.077 2.060 -13.793 1.00 89.06 113 SER A C 1
ATOM 865 O O . SER A 1 113 ? 1.290 3.010 -13.736 1.00 89.06 113 SER A O 1
ATOM 867 N N . HIS A 1 114 ? 2.570 1.490 -12.695 1.00 85.50 114 HIS A N 1
ATOM 868 C CA . HIS A 1 114 ? 2.256 2.038 -11.374 1.00 85.50 114 HIS A CA 1
ATOM 869 C C . HIS A 1 114 ? 2.885 3.431 -11.147 1.00 85.50 114 HIS A C 1
ATOM 871 O O . HIS A 1 114 ? 2.482 4.124 -10.221 1.00 85.50 114 HIS A O 1
ATOM 877 N N . HIS A 1 115 ? 3.808 3.897 -12.007 1.00 84.56 115 HIS A N 1
ATOM 878 C CA . HIS A 1 115 ? 4.316 5.283 -11.975 1.00 84.56 115 HIS A CA 1
ATOM 879 C C . HIS A 1 115 ? 3.326 6.306 -12.533 1.00 84.56 115 HIS A C 1
ATOM 881 O O . HIS A 1 115 ? 3.484 7.499 -12.285 1.00 84.56 115 HIS A O 1
ATOM 887 N N . TRP A 1 116 ? 2.315 5.873 -13.292 1.00 81.31 116 TRP A N 1
ATOM 888 C CA . TRP A 1 116 ? 1.294 6.786 -13.819 1.00 81.31 116 TRP A CA 1
ATOM 889 C C . TRP A 1 116 ? 0.326 7.267 -12.738 1.00 81.31 116 TRP A C 1
ATOM 891 O O . TRP A 1 116 ? -0.349 8.280 -12.917 1.00 81.31 116 TRP A O 1
ATOM 901 N N . PHE A 1 117 ? 0.261 6.552 -11.616 1.00 71.62 117 PHE A N 1
ATOM 902 C CA . PHE A 1 117 ? -0.566 6.905 -10.479 1.00 71.62 117 PHE A CA 1
ATOM 903 C C . PHE A 1 117 ? 0.336 7.408 -9.358 1.00 71.62 117 PHE A C 1
ATOM 905 O O . PHE A 1 117 ? 1.202 6.695 -8.861 1.00 71.62 117 PHE A O 1
ATOM 912 N N . HIS A 1 118 ? 0.120 8.647 -8.929 1.00 59.34 118 HIS A N 1
ATOM 913 C CA . HIS A 1 118 ? 0.640 9.071 -7.640 1.00 59.34 118 HIS A CA 1
ATOM 914 C C . HIS A 1 118 ? -0.211 8.406 -6.558 1.00 59.34 118 HIS A C 1
ATOM 916 O O . HIS A 1 118 ? -1.435 8.561 -6.567 1.00 59.34 118 HIS A O 1
ATOM 922 N N . TYR A 1 119 ? 0.423 7.676 -5.637 1.00 57.28 119 TYR A N 1
ATOM 923 C CA . TYR A 1 119 ? -0.214 7.285 -4.382 1.00 57.28 119 TYR A CA 1
ATOM 924 C C . TYR A 1 119 ? -0.653 8.583 -3.710 1.00 57.28 119 TYR A C 1
ATOM 926 O O . TYR A 1 119 ? 0.170 9.418 -3.353 1.00 57.28 119 TYR A O 1
ATOM 934 N N . THR A 1 120 ? -1.953 8.843 -3.721 1.00 47.44 120 THR A N 1
ATOM 935 C CA . THR A 1 120 ? -2.497 10.159 -3.403 1.00 47.44 120 THR A CA 1
ATOM 936 C C . THR A 1 120 ? -2.146 10.557 -1.976 1.00 47.44 120 THR A C 1
ATOM 938 O O . THR A 1 120 ? -2.609 9.913 -1.035 1.00 47.44 120 THR A O 1
ATOM 941 N N . ASP A 1 121 ? -1.427 11.669 -1.827 1.00 45.16 121 ASP A N 1
ATOM 942 C CA . ASP A 1 121 ? -1.470 12.485 -0.619 1.00 45.16 121 ASP A CA 1
ATOM 943 C C . ASP A 1 121 ? -2.917 12.958 -0.447 1.00 45.16 121 ASP A C 1
ATOM 945 O O . ASP A 1 121 ? -3.411 13.799 -1.204 1.00 45.16 121 ASP A O 1
ATOM 949 N N . VAL A 1 122 ? -3.637 12.391 0.521 1.00 45.41 122 VAL A N 1
ATOM 950 C CA . VAL A 1 122 ? -4.898 12.985 0.965 1.00 45.41 122 VAL A CA 1
ATOM 951 C C . VAL A 1 122 ? -4.538 14.339 1.587 1.00 45.41 122 VAL A C 1
ATOM 953 O O . VAL A 1 122 ? -3.769 14.369 2.552 1.00 45.41 122 VAL A O 1
ATOM 956 N N . PRO A 1 123 ? -5.043 15.474 1.073 1.00 37.72 123 PRO A N 1
ATOM 957 C CA . PRO A 1 123 ? -4.719 16.768 1.643 1.00 37.72 123 PRO A CA 1
ATOM 958 C C . PRO A 1 123 ? -5.265 16.847 3.074 1.00 37.72 123 PRO A C 1
ATOM 960 O O . PRO A 1 123 ? -6.464 16.730 3.309 1.00 37.72 123 PRO A O 1
ATOM 963 N N . VAL A 1 124 ? -4.374 17.095 4.039 1.00 44.69 124 VAL A N 1
ATOM 964 C CA . VAL A 1 124 ? -4.714 17.289 5.466 1.00 44.69 124 VAL A CA 1
ATOM 965 C C . VAL A 1 124 ? -5.472 18.613 5.697 1.00 44.69 124 VAL A C 1
ATOM 967 O O . VAL A 1 124 ? -5.951 18.885 6.795 1.00 44.69 124 VAL A O 1
ATOM 970 N N . MET A 1 125 ? -5.621 19.457 4.669 1.00 38.25 125 MET A N 1
ATOM 971 C CA . MET A 1 125 ? -6.258 20.769 4.779 1.00 38.25 125 MET A CA 1
ATOM 972 C C . MET A 1 125 ? -7.589 20.839 4.027 1.00 38.25 125 MET A C 1
ATOM 974 O O . MET A 1 125 ? -7.634 20.793 2.801 1.00 38.25 125 MET A O 1
ATOM 978 N N . THR A 1 126 ? -8.651 21.051 4.815 1.00 44.72 126 THR A N 1
ATOM 979 C CA . THR A 1 126 ? -10.071 21.240 4.455 1.00 44.72 126 THR A CA 1
ATOM 980 C C . THR A 1 126 ? -10.728 20.100 3.675 1.00 44.72 126 THR A C 1
ATOM 982 O O . THR A 1 126 ? -10.207 19.604 2.688 1.00 44.72 126 THR A O 1
ATOM 985 N N . VAL A 1 127 ? -11.933 19.719 4.119 1.00 47.59 127 VAL A N 1
ATOM 986 C CA . VAL A 1 127 ? -12.795 18.682 3.528 1.00 47.59 127 VAL A CA 1
ATOM 987 C C . VAL A 1 127 ? -13.232 19.099 2.118 1.00 47.59 127 VAL A C 1
ATOM 989 O O . VAL A 1 127 ? -14.361 19.531 1.899 1.00 47.59 127 VAL A O 1
ATOM 992 N N . GLN A 1 128 ? -12.343 18.997 1.135 1.00 45.78 128 GLN A N 1
ATOM 993 C CA . GLN A 1 128 ? -12.760 18.903 -0.252 1.00 45.78 128 GLN A CA 1
ATOM 994 C C . GLN A 1 128 ? -13.174 17.462 -0.489 1.00 45.78 128 GLN A C 1
ATOM 996 O O . GLN A 1 128 ? -12.365 16.537 -0.482 1.00 45.78 128 GLN A O 1
ATOM 1001 N N . ARG A 1 129 ? -14.481 17.275 -0.663 1.00 47.34 129 ARG A N 1
ATOM 1002 C CA . ARG A 1 129 ? -15.029 16.014 -1.139 1.00 47.34 129 ARG A CA 1
ATOM 1003 C C . ARG A 1 129 ? -14.397 15.742 -2.503 1.00 47.34 129 ARG A C 1
ATOM 1005 O O . ARG A 1 129 ? -14.616 16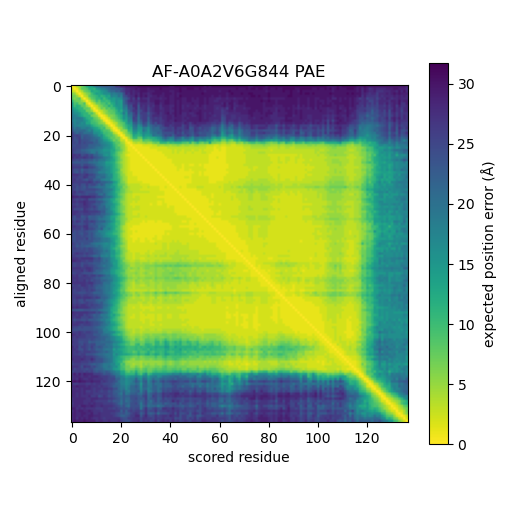.508 -3.440 1.00 47.34 129 ARG A O 1
ATOM 1012 N N . TYR A 1 130 ? -13.602 14.678 -2.602 1.00 49.97 130 TYR A N 1
ATOM 1013 C CA . TYR A 1 130 ? -13.201 14.153 -3.901 1.00 49.97 130 TYR A CA 1
ATOM 1014 C C . TYR A 1 130 ? -14.469 13.930 -4.730 1.00 49.97 130 TYR A C 1
ATOM 1016 O O . TYR A 1 130 ? -15.483 13.468 -4.202 1.00 49.97 130 TYR A O 1
ATOM 1024 N N . ARG A 1 131 ? -14.427 14.294 -6.018 1.00 51.12 131 ARG A N 1
ATOM 1025 C CA . ARG A 1 131 ? -15.489 13.918 -6.961 1.00 51.12 131 ARG A CA 1
ATOM 1026 C C . ARG A 1 131 ? -15.727 12.413 -6.866 1.00 51.12 131 ARG A C 1
ATOM 1028 O O . ARG A 1 131 ? -14.779 11.676 -6.590 1.00 51.12 131 ARG A O 1
ATOM 1035 N N . ASP A 1 132 ? -16.955 11.978 -7.127 1.00 66.38 132 ASP A N 1
ATOM 1036 C CA . ASP A 1 132 ? -17.264 10.553 -7.166 1.00 66.38 132 ASP A CA 1
ATOM 1037 C C . ASP A 1 132 ? -16.258 9.857 -8.098 1.00 66.38 132 ASP A C 1
ATOM 1039 O O . ASP A 1 132 ? -16.084 10.231 -9.263 1.00 66.38 132 ASP A O 1
ATOM 1043 N N . GLY A 1 133 ? -15.492 8.927 -7.527 1.00 49.94 133 GLY A N 1
ATOM 1044 C CA . GLY A 1 133 ? -14.519 8.147 -8.272 1.00 49.94 133 GLY A CA 1
ATOM 1045 C C . GLY A 1 133 ? -15.261 7.145 -9.142 1.00 49.94 133 GLY A C 1
ATOM 1046 O O . GLY A 1 133 ? -16.106 6.406 -8.644 1.00 49.94 133 GLY A O 1
ATOM 1047 N N . TYR A 1 134 ? -14.942 7.100 -10.431 1.00 41.88 134 TYR A N 1
ATOM 1048 C CA . TYR A 1 134 ? -15.360 5.989 -11.276 1.00 41.88 134 TYR A CA 1
ATOM 1049 C C . TYR A 1 134 ? -14.379 4.838 -11.059 1.00 41.88 134 TYR A C 1
ATOM 1051 O O . TYR A 1 134 ? -13.167 5.009 -11.201 1.00 41.88 134 TYR A O 1
ATOM 1059 N N . SER A 1 135 ? -14.896 3.679 -10.658 1.00 39.09 135 SER A N 1
ATOM 1060 C CA . SER A 1 135 ? -14.110 2.454 -10.567 1.00 39.09 135 SER A CA 1
ATOM 1061 C C . SER A 1 135 ? -13.731 1.984 -11.973 1.00 39.09 135 SER A C 1
ATOM 1063 O O . SER A 1 135 ? -14.609 1.580 -12.726 1.00 39.09 135 SER A O 1
ATOM 1065 N N . GLY A 1 136 ? -12.432 1.996 -12.286 1.00 40.50 136 GLY A N 1
ATOM 1066 C CA . GLY A 1 136 ? -11.860 1.294 -13.440 1.00 40.50 136 GLY A CA 1
ATOM 1067 C C . GLY A 1 136 ? -12.186 1.866 -14.826 1.00 40.50 136 GLY A C 1
ATOM 1068 O O . GLY A 1 136 ? -12.962 2.807 -14.985 1.00 40.50 136 GLY A O 1
ATOM 1069 N N . ARG A 1 137 ? -11.518 1.285 -15.826 1.00 35.91 137 ARG A N 1
ATOM 1070 C CA . ARG A 1 137 ? -11.996 1.210 -17.211 1.00 35.91 137 ARG A CA 1
ATOM 1071 C C . ARG A 1 137 ? -12.890 -0.014 -17.348 1.00 35.91 137 ARG A C 1
A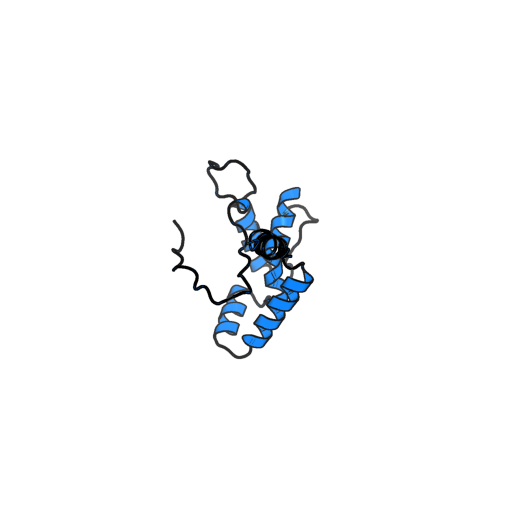TOM 1073 O O . ARG A 1 137 ? -12.564 -1.018 -16.676 1.00 35.91 137 ARG A O 1
#

Mean predicted aligned error: 12.27 Å

Radius of gyration: 21.27 Å; Cα contacts (8 Å, |Δi|>4): 83; chains: 1; bounding box: 34×76×42 Å